Protein AF-A0AAP4DLA7-F1 (afdb_monomer_lite)

Sequence (150 aa):
LAQNWGNIDYGIMELEQKAGESSVMAYAWDLETNTRQTKIFTVKHERKAKGKITKLDDPRDIYEMVANQGARRVRACILGVIPGDIVDAAVDMCQKTLISGYKEPLEDRLRSALSLFKKEFGVTKEMIQEYIGSNLDAFTEQDFLKIGRI

Structure (mmCIF, N/CA/C/O backbone):
data_AF-A0AAP4DLA7-F1
#
_entry.id   AF-A0AAP4DLA7-F1
#
loop_
_atom_site.group_PDB
_atom_site.id
_atom_site.type_symbol
_atom_site.label_atom_id
_atom_site.label_alt_id
_atom_site.label_comp_id
_atom_site.label_asym_id
_atom_site.label_entity_id
_atom_site.label_seq_id
_atom_site.pdbx_PDB_ins_code
_atom_site.Cartn_x
_atom_site.Cartn_y
_atom_site.Cartn_z
_atom_site.occupancy
_atom_site.B_iso_or_equiv
_atom_site.auth_seq_id
_atom_site.auth_comp_id
_atom_site.auth_asym_id
_atom_site.auth_atom_id
_atom_site.pdbx_PDB_model_num
ATOM 1 N N . LEU A 1 1 ? 3.552 -2.264 9.481 1.00 87.62 1 LEU A N 1
ATOM 2 C CA . LEU A 1 1 ? 3.293 -3.719 9.477 1.00 87.62 1 LEU A CA 1
ATOM 3 C C . LEU A 1 1 ? 4.599 -4.498 9.410 1.00 87.62 1 LEU A C 1
ATOM 5 O O . LEU A 1 1 ? 4.965 -5.021 10.443 1.00 87.62 1 LEU A O 1
ATOM 9 N N . ALA A 1 2 ? 5.351 -4.473 8.299 1.00 90.81 2 ALA A N 1
ATOM 10 C CA . ALA A 1 2 ? 6.639 -5.183 8.188 1.00 90.81 2 ALA A CA 1
ATOM 11 C C . ALA A 1 2 ? 7.620 -4.907 9.348 1.00 90.81 2 ALA A C 1
ATOM 13 O O . ALA A 1 2 ? 8.141 -5.844 9.933 1.00 90.81 2 ALA A O 1
ATOM 14 N N . GLN A 1 3 ? 7.774 -3.641 9.761 1.00 90.06 3 GLN A N 1
ATOM 15 C CA . GLN A 1 3 ? 8.597 -3.268 10.924 1.00 90.06 3 GLN A CA 1
ATOM 16 C C . GLN A 1 3 ? 8.225 -4.015 12.221 1.00 90.06 3 GLN A C 1
ATOM 18 O O . GLN A 1 3 ? 9.107 -4.322 13.011 1.00 90.06 3 GLN A O 1
ATOM 23 N N . ASN A 1 4 ? 6.937 -4.308 12.433 1.00 91.81 4 ASN A N 1
ATOM 24 C CA . ASN A 1 4 ? 6.438 -4.984 13.636 1.00 91.81 4 ASN A CA 1
ATOM 25 C C . ASN A 1 4 ? 6.278 -6.500 13.444 1.00 91.81 4 ASN A C 1
ATOM 27 O O . ASN A 1 4 ? 6.093 -7.200 14.429 1.00 91.81 4 ASN A O 1
ATOM 31 N N . TRP A 1 5 ? 6.301 -6.991 12.199 1.00 92.06 5 TRP A N 1
ATOM 32 C CA . TRP A 1 5 ? 6.310 -8.426 11.902 1.00 92.06 5 TRP A CA 1
ATOM 33 C C . TRP A 1 5 ? 7.641 -9.051 12.331 1.00 92.06 5 TRP A C 1
ATOM 35 O O . TRP A 1 5 ? 7.653 -10.134 12.899 1.00 92.06 5 TRP A O 1
ATOM 45 N N . GLY A 1 6 ? 8.745 -8.316 12.149 1.00 89.62 6 GLY A N 1
ATOM 46 C CA . GLY A 1 6 ? 10.086 -8.816 12.449 1.00 89.62 6 GLY A CA 1
ATOM 47 C C . GLY A 1 6 ? 10.580 -9.803 11.389 1.00 89.62 6 GLY A C 1
ATOM 48 O O . GLY A 1 6 ? 9.821 -10.215 10.517 1.00 89.62 6 GLY A O 1
ATOM 49 N N . ASN A 1 7 ? 11.882 -10.111 11.419 1.00 93.19 7 ASN A N 1
ATOM 50 C CA . ASN A 1 7 ? 12.534 -11.119 10.567 1.00 93.19 7 ASN A CA 1
ATOM 51 C C . ASN A 1 7 ? 12.176 -11.057 9.067 1.00 93.19 7 ASN A C 1
ATOM 53 O O . ASN A 1 7 ? 12.127 -12.078 8.393 1.00 93.19 7 ASN A O 1
ATOM 57 N N . ILE A 1 8 ? 11.947 -9.860 8.522 1.00 96.62 8 ILE A N 1
ATOM 58 C CA . ILE A 1 8 ? 11.540 -9.664 7.128 1.00 96.62 8 ILE A CA 1
ATOM 59 C C . ILE A 1 8 ? 12.481 -8.687 6.426 1.00 96.62 8 ILE A C 1
ATOM 61 O O . ILE A 1 8 ? 12.724 -7.586 6.921 1.00 96.62 8 ILE A O 1
ATOM 65 N N . ASP A 1 9 ? 12.979 -9.077 5.255 1.00 97.31 9 ASP A N 1
ATOM 66 C CA . ASP A 1 9 ? 13.684 -8.199 4.320 1.00 97.31 9 ASP A CA 1
ATOM 67 C C . ASP A 1 9 ? 12.730 -7.775 3.200 1.00 97.31 9 ASP A C 1
ATOM 69 O O . ASP A 1 9 ? 11.962 -8.576 2.667 1.00 97.31 9 ASP A O 1
ATOM 73 N N . TYR A 1 10 ? 12.730 -6.501 2.837 1.00 97.56 10 TYR A N 1
ATOM 74 C CA . TYR A 1 10 ? 11.867 -5.978 1.787 1.00 97.56 10 TYR A CA 1
ATOM 75 C C . TYR A 1 10 ? 12.467 -4.720 1.178 1.00 97.56 10 TYR A C 1
ATOM 77 O O . TYR A 1 10 ? 13.106 -3.915 1.854 1.00 97.56 10 TYR A O 1
ATOM 85 N N . GLY A 1 11 ? 12.198 -4.498 -0.105 1.00 97.19 11 GLY A N 1
ATOM 86 C CA . GLY A 1 11 ? 12.788 -3.360 -0.788 1.00 97.19 11 GLY A CA 1
ATOM 87 C C . GLY A 1 11 ? 12.422 -3.239 -2.255 1.00 97.19 11 GLY A C 1
ATOM 88 O O . GLY A 1 11 ? 11.704 -4.061 -2.833 1.00 97.19 11 GLY A O 1
ATOM 89 N N . ILE A 1 12 ? 12.934 -2.162 -2.845 1.00 97.25 12 ILE A N 1
ATOM 90 C CA . ILE A 1 12 ? 12.940 -1.928 -4.286 1.00 97.25 12 ILE A CA 1
ATOM 91 C C . ILE A 1 12 ? 14.371 -2.021 -4.800 1.00 97.25 12 ILE A C 1
ATOM 93 O O . ILE A 1 12 ? 15.300 -1.555 -4.147 1.00 97.25 12 ILE A O 1
ATOM 97 N N . MET A 1 13 ? 14.536 -2.586 -5.988 1.00 96.62 13 MET A N 1
ATOM 98 C CA . MET A 1 13 ? 15.793 -2.587 -6.725 1.00 96.62 13 MET A CA 1
ATOM 99 C C . MET A 1 13 ? 15.506 -2.171 -8.160 1.00 96.62 13 MET A C 1
ATOM 101 O O . MET A 1 13 ? 14.694 -2.798 -8.840 1.00 96.62 13 MET A O 1
ATOM 105 N N . GLU A 1 14 ? 16.160 -1.115 -8.628 1.00 95.31 14 GLU A N 1
ATOM 106 C CA . GLU A 1 14 ? 16.181 -0.798 -10.052 1.00 95.31 14 GLU A CA 1
ATOM 107 C C . GLU A 1 14 ? 17.178 -1.749 -10.722 1.00 95.31 14 GLU A C 1
ATOM 109 O O . GLU A 1 14 ? 18.356 -1.772 -10.374 1.00 95.31 14 GLU A O 1
ATOM 114 N N . LEU A 1 15 ? 16.674 -2.606 -11.610 1.00 96.56 15 LEU A N 1
ATOM 115 C CA . LEU A 1 15 ? 17.470 -3.627 -12.293 1.00 96.56 15 LEU A CA 1
ATOM 116 C C . LEU A 1 15 ? 18.208 -3.029 -13.488 1.00 96.56 15 LEU A C 1
ATOM 118 O O . LEU A 1 15 ? 19.343 -3.392 -13.777 1.00 96.56 15 LEU A O 1
ATOM 122 N N . GLU A 1 16 ? 17.528 -2.135 -14.202 1.00 96.50 16 GLU A N 1
ATOM 123 C CA . GLU A 1 16 ? 18.034 -1.491 -15.403 1.00 96.50 16 GLU A CA 1
ATOM 124 C C . GLU A 1 16 ? 17.275 -0.181 -15.627 1.00 96.50 16 GLU A C 1
ATOM 126 O O . GLU A 1 16 ? 16.054 -0.132 -15.459 1.00 96.50 16 GLU A O 1
ATOM 131 N N . GLN A 1 17 ? 17.985 0.854 -16.068 1.00 93.81 17 GLN A N 1
ATOM 132 C CA . GLN A 1 17 ? 17.393 2.111 -16.507 1.00 93.81 17 GLN A CA 1
ATOM 133 C C . GLN A 1 17 ? 17.744 2.356 -17.976 1.00 93.81 17 GLN A C 1
ATOM 135 O O . GLN A 1 17 ? 18.916 2.366 -18.353 1.00 93.81 17 GLN A O 1
ATOM 140 N N . LYS A 1 18 ? 16.719 2.551 -18.807 1.00 94.06 18 LYS A N 1
ATOM 141 C CA . LYS A 1 18 ? 16.827 2.871 -20.235 1.00 94.06 18 LYS A CA 1
ATOM 142 C C . LYS A 1 18 ? 16.212 4.241 -20.510 1.00 94.06 18 LYS A C 1
ATOM 144 O O . LYS A 1 18 ? 15.500 4.808 -19.684 1.00 94.06 18 LYS A O 1
ATOM 149 N N . ALA A 1 19 ? 16.460 4.776 -21.703 1.00 91.25 19 ALA A N 1
ATOM 150 C CA . ALA A 1 19 ? 15.822 6.013 -22.135 1.00 91.25 19 ALA A CA 1
ATOM 151 C C . ALA A 1 19 ? 14.292 5.835 -22.200 1.00 91.25 19 ALA A C 1
ATOM 153 O O . ALA A 1 19 ? 13.776 5.146 -23.079 1.00 91.25 19 ALA A O 1
ATOM 154 N N . GLY A 1 20 ? 13.575 6.479 -21.276 1.00 93.94 20 GLY A N 1
ATOM 155 C CA . GLY A 1 20 ? 12.114 6.494 -21.234 1.00 93.94 20 GLY A CA 1
ATOM 156 C C . GLY A 1 20 ? 11.466 5.412 -20.366 1.00 93.94 20 GLY A C 1
ATOM 157 O O . GLY A 1 20 ? 10.242 5.443 -20.214 1.00 93.94 20 GLY A O 1
ATOM 158 N N . GLU A 1 21 ? 12.229 4.484 -19.782 1.00 96.94 21 GLU A N 1
ATOM 159 C CA . GL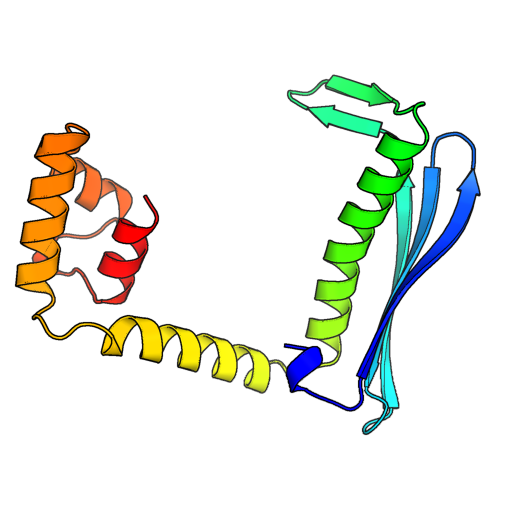U A 1 21 ? 11.697 3.495 -18.841 1.00 96.94 21 GLU A CA 1
ATOM 160 C C . GLU A 1 21 ? 12.752 2.882 -17.907 1.00 96.94 21 GLU A C 1
ATOM 162 O O . GLU A 1 21 ? 13.934 2.794 -18.231 1.00 96.94 21 GLU A O 1
ATOM 167 N N . SER A 1 22 ? 12.294 2.397 -16.755 1.00 97.62 22 SER A N 1
ATOM 168 C CA . SER A 1 22 ? 13.092 1.642 -15.787 1.00 97.62 22 SER A CA 1
ATOM 169 C C . SER A 1 22 ? 12.481 0.270 -15.541 1.00 97.62 22 SER A C 1
ATOM 171 O O . SER A 1 22 ? 11.277 0.156 -15.295 1.00 97.62 22 SER A O 1
ATOM 173 N N . SER A 1 23 ? 13.311 -0.767 -15.539 1.00 97.94 23 SER A N 1
ATOM 174 C CA . SER A 1 23 ? 12.948 -2.102 -15.068 1.00 97.94 23 SER A CA 1
ATOM 175 C C . SER A 1 23 ? 13.253 -2.203 -13.581 1.00 97.94 23 SER A C 1
ATOM 177 O O . SER A 1 23 ? 14.385 -1.999 -13.146 1.00 97.94 23 SER A O 1
ATOM 179 N N . VAL A 1 24 ? 12.238 -2.518 -12.784 1.00 98.12 24 VAL A N 1
ATOM 180 C CA . VAL A 1 24 ? 12.294 -2.439 -11.324 1.00 98.12 24 VAL A CA 1
ATOM 181 C C . VAL A 1 24 ? 11.778 -3.738 -10.726 1.00 98.12 24 VAL A C 1
ATOM 183 O O . VAL A 1 24 ? 10.814 -4.335 -11.208 1.00 98.12 24 VAL A O 1
ATOM 186 N N . MET A 1 25 ? 12.401 -4.165 -9.639 1.00 98.19 25 MET A N 1
ATOM 187 C CA . MET A 1 25 ? 11.962 -5.270 -8.808 1.00 98.19 25 MET A CA 1
ATOM 188 C C . MET A 1 25 ? 11.513 -4.739 -7.450 1.00 98.19 25 MET A C 1
ATOM 190 O O . MET A 1 25 ? 12.241 -4.005 -6.792 1.00 98.19 25 MET A O 1
ATOM 194 N N . ALA A 1 26 ? 10.325 -5.136 -7.012 1.00 98.56 26 ALA A N 1
ATOM 195 C CA . ALA A 1 26 ? 9.871 -4.975 -5.637 1.00 98.56 26 ALA A CA 1
ATOM 196 C C . ALA A 1 26 ? 9.786 -6.352 -4.980 1.00 98.56 26 ALA A C 1
ATOM 198 O O . ALA A 1 26 ? 9.269 -7.295 -5.587 1.00 98.56 26 ALA A O 1
ATOM 199 N N . TYR A 1 27 ? 10.254 -6.479 -3.744 1.00 98.44 27 TYR A N 1
ATOM 200 C CA . TYR A 1 27 ? 10.279 -7.761 -3.047 1.00 98.44 27 TYR A CA 1
ATOM 201 C C . TYR A 1 27 ? 9.939 -7.624 -1.562 1.00 98.44 27 TYR A C 1
ATOM 203 O O . TYR A 1 27 ? 10.040 -6.546 -0.978 1.00 98.44 27 TYR A O 1
ATOM 211 N N . ALA A 1 28 ? 9.516 -8.743 -0.984 1.00 98.38 28 ALA A N 1
ATOM 212 C CA . ALA A 1 28 ? 9.449 -8.972 0.451 1.00 98.38 28 ALA A CA 1
ATOM 213 C C . ALA A 1 28 ? 9.787 -10.444 0.712 1.00 98.38 28 ALA A C 1
ATOM 215 O O . ALA A 1 28 ? 9.380 -11.319 -0.058 1.00 98.38 28 ALA A O 1
ATOM 216 N N . TRP A 1 29 ? 10.540 -10.707 1.767 1.00 97.88 29 TRP A N 1
ATOM 217 C CA . TRP A 1 29 ? 11.036 -12.020 2.135 1.00 97.88 29 TRP A CA 1
ATOM 218 C C . TRP A 1 29 ? 11.012 -12.158 3.651 1.00 97.88 29 TRP A C 1
ATOM 220 O O . TRP A 1 29 ? 11.778 -11.504 4.352 1.00 97.88 29 TRP A O 1
ATOM 230 N N . ASP A 1 30 ? 10.109 -12.997 4.142 1.00 97.19 30 ASP A N 1
ATOM 231 C CA . ASP A 1 30 ? 10.121 -13.450 5.525 1.00 97.19 30 ASP A CA 1
ATOM 232 C C . ASP A 1 30 ? 11.240 -14.483 5.688 1.00 97.19 30 ASP A C 1
ATOM 234 O O . ASP A 1 30 ? 11.204 -15.557 5.086 1.00 97.19 30 ASP A O 1
ATOM 238 N N . LEU A 1 31 ? 12.254 -14.118 6.466 1.00 96.19 31 LEU A N 1
ATOM 239 C CA . LEU A 1 31 ? 13.456 -14.907 6.705 1.00 96.19 31 LEU A CA 1
ATOM 240 C C . LEU A 1 31 ? 13.211 -16.046 7.703 1.00 96.19 31 LEU A C 1
ATOM 242 O O . LEU A 1 31 ? 13.999 -16.987 7.739 1.00 96.19 31 LEU A O 1
ATOM 246 N N . GLU A 1 32 ? 12.136 -15.982 8.491 1.00 93.88 32 GLU A N 1
ATOM 247 C CA . GLU A 1 32 ? 11.792 -17.003 9.481 1.00 93.88 32 GLU A CA 1
ATOM 248 C C . GLU A 1 32 ? 11.093 -18.198 8.828 1.00 93.88 32 GLU A C 1
ATOM 250 O O . GLU A 1 32 ? 11.509 -19.343 9.009 1.00 93.88 32 GLU A O 1
ATOM 255 N N . THR A 1 33 ? 10.075 -17.939 8.001 1.00 94.62 33 THR A N 1
ATOM 256 C CA . THR A 1 33 ? 9.360 -18.994 7.253 1.00 94.62 33 THR A CA 1
ATOM 257 C C . THR A 1 33 ? 9.956 -19.274 5.874 1.00 94.62 33 THR A C 1
ATOM 259 O O . THR A 1 33 ? 9.544 -20.215 5.194 1.00 94.62 33 THR A O 1
ATOM 262 N N . ASN A 1 34 ? 10.921 -18.456 5.446 1.00 95.88 34 ASN A N 1
ATOM 263 C CA . ASN A 1 34 ? 11.499 -18.447 4.103 1.00 95.88 34 ASN A CA 1
ATOM 264 C C . ASN A 1 34 ? 10.475 -18.150 2.980 1.00 95.88 34 ASN A C 1
ATOM 266 O O . ASN A 1 34 ? 10.704 -18.466 1.809 1.00 95.88 34 ASN A O 1
ATOM 270 N N . THR A 1 35 ? 9.342 -17.525 3.315 1.00 96.56 35 THR A N 1
ATOM 271 C CA . THR A 1 35 ? 8.309 -17.129 2.347 1.00 96.56 35 THR A CA 1
ATOM 272 C C . THR A 1 35 ? 8.729 -15.860 1.613 1.00 96.56 35 THR A C 1
ATOM 274 O O . THR A 1 35 ? 8.978 -14.822 2.227 1.00 96.56 35 THR A O 1
ATOM 277 N N . ARG A 1 36 ? 8.770 -15.901 0.276 1.00 97.31 36 ARG A N 1
ATOM 278 C CA . ARG A 1 36 ? 9.219 -14.774 -0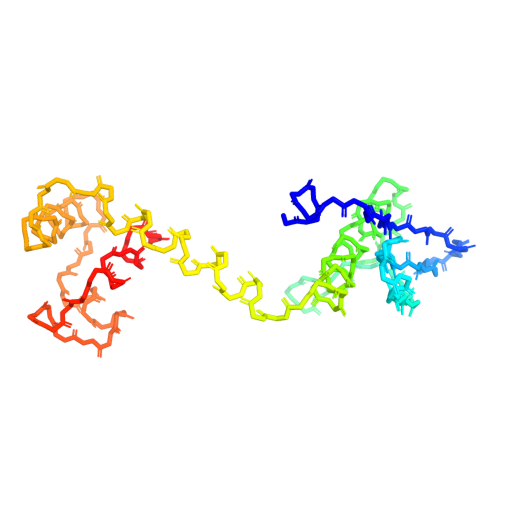.552 1.00 97.31 36 ARG A CA 1
ATOM 279 C C . ARG A 1 36 ? 8.209 -14.404 -1.629 1.00 97.31 36 ARG A C 1
ATOM 281 O O . ARG A 1 36 ? 7.749 -15.250 -2.389 1.00 97.31 36 ARG A O 1
ATOM 288 N N . GLN A 1 37 ? 7.961 -13.104 -1.765 1.00 97.75 37 GLN A N 1
ATOM 289 C CA . GLN A 1 37 ? 7.254 -12.515 -2.897 1.00 97.75 37 GLN A CA 1
ATOM 290 C C . GLN A 1 37 ? 8.159 -11.557 -3.666 1.00 97.75 37 GLN A C 1
ATOM 292 O O . GLN A 1 37 ? 8.933 -10.782 -3.102 1.00 97.75 37 GLN A O 1
ATOM 297 N N . THR A 1 38 ? 8.071 -11.598 -4.991 1.00 97.94 38 THR A N 1
ATOM 298 C CA . THR A 1 38 ? 8.843 -10.728 -5.881 1.00 97.94 38 THR A CA 1
ATOM 299 C C . THR A 1 38 ? 7.984 -10.322 -7.071 1.00 97.94 38 THR A C 1
ATOM 301 O O . THR A 1 38 ? 7.260 -11.136 -7.640 1.00 97.94 38 THR A O 1
ATOM 304 N N . LYS A 1 39 ? 8.045 -9.041 -7.435 1.00 97.81 39 LYS A N 1
ATOM 305 C CA . LYS A 1 39 ? 7.331 -8.461 -8.573 1.00 97.81 39 LYS A CA 1
ATOM 306 C C . LYS A 1 39 ? 8.322 -7.665 -9.407 1.00 97.81 39 LYS A C 1
ATOM 308 O O . LYS A 1 39 ? 8.859 -6.671 -8.927 1.00 97.81 39 LYS A O 1
ATOM 313 N N . ILE A 1 40 ? 8.532 -8.091 -10.647 1.00 97.81 40 ILE A N 1
ATOM 314 C CA . ILE A 1 40 ? 9.328 -7.365 -11.640 1.00 97.81 40 ILE A CA 1
ATOM 315 C C . ILE A 1 40 ? 8.360 -6.607 -12.546 1.00 97.81 40 ILE A C 1
ATOM 317 O O . ILE A 1 40 ? 7.335 -7.152 -12.959 1.00 97.81 40 ILE A O 1
ATOM 321 N N . PHE A 1 41 ? 8.637 -5.334 -12.797 1.00 97.50 41 PHE A N 1
ATOM 322 C CA . PHE A 1 41 ? 7.756 -4.456 -13.556 1.00 97.50 41 PHE A CA 1
ATOM 323 C C . PHE A 1 41 ? 8.535 -3.322 -14.211 1.00 97.50 41 PHE A C 1
ATOM 325 O O . PHE A 1 41 ? 9.585 -2.902 -13.730 1.00 97.50 41 PHE A O 1
ATOM 332 N N . THR A 1 42 ? 7.967 -2.789 -15.285 1.00 97.88 42 THR A N 1
ATOM 333 C CA . THR A 1 42 ? 8.514 -1.635 -15.995 1.00 97.88 42 THR A CA 1
ATOM 334 C C . THR A 1 42 ? 7.778 -0.368 -15.576 1.00 97.88 42 THR A C 1
ATOM 336 O O . THR A 1 42 ? 6.545 -0.342 -15.498 1.00 97.88 42 THR A O 1
ATOM 339 N N . VAL A 1 43 ? 8.531 0.693 -15.311 1.00 97.19 43 VAL A N 1
ATOM 340 C CA . VAL A 1 43 ? 8.023 2.040 -15.053 1.00 97.19 43 VAL A CA 1
ATOM 341 C C . VAL A 1 43 ? 8.406 2.919 -16.227 1.00 97.19 43 VAL A C 1
ATOM 343 O O . VAL A 1 43 ? 9.581 3.201 -16.429 1.00 97.19 43 VAL A O 1
ATOM 346 N N . LYS A 1 44 ? 7.413 3.379 -16.985 1.00 97.06 44 LYS A N 1
ATOM 347 C CA . LYS A 1 44 ? 7.640 4.391 -18.018 1.00 97.06 44 LYS A CA 1
ATOM 348 C C . LYS A 1 44 ? 7.940 5.742 -17.374 1.00 97.06 44 LYS A C 1
ATOM 350 O O . LYS A 1 44 ? 7.285 6.127 -16.404 1.00 97.06 44 LYS A O 1
ATOM 355 N N . HIS A 1 45 ? 8.887 6.479 -17.944 1.00 96.75 45 HIS A N 1
ATOM 356 C CA . HIS A 1 45 ? 9.252 7.838 -17.534 1.00 96.75 45 HIS A CA 1
ATOM 357 C C . HIS A 1 45 ? 8.242 8.843 -18.097 1.00 96.75 45 HIS A C 1
ATOM 359 O O . HIS A 1 45 ? 8.548 9.682 -18.940 1.00 96.75 45 HIS A O 1
ATOM 365 N N . GLU A 1 46 ? 6.987 8.719 -17.677 1.00 95.81 46 GLU A N 1
ATOM 366 C CA . GLU A 1 46 ? 5.903 9.585 -18.128 1.00 95.81 46 GLU A CA 1
ATOM 367 C C . GLU A 1 46 ? 4.867 9.809 -17.025 1.00 95.81 46 GLU A C 1
ATOM 369 O O . GLU A 1 46 ? 4.587 8.938 -16.200 1.00 95.81 46 GLU A O 1
ATOM 374 N N . ARG A 1 47 ? 4.259 10.994 -17.022 1.00 93.00 47 ARG A N 1
ATOM 375 C CA . ARG A 1 47 ? 3.163 11.359 -16.128 1.00 93.00 47 ARG A CA 1
ATOM 376 C C . ARG A 1 47 ? 1.897 11.563 -16.948 1.00 93.00 47 ARG A C 1
ATOM 378 O O . ARG A 1 47 ? 1.864 12.388 -17.859 1.00 93.00 47 ARG A O 1
ATOM 385 N N . LYS A 1 48 ? 0.834 10.838 -16.594 1.00 92.38 48 LYS A N 1
ATOM 386 C CA . LYS A 1 48 ? -0.505 11.041 -17.156 1.00 92.38 48 LYS A CA 1
ATOM 387 C C . LYS A 1 48 ? -1.343 11.885 -16.203 1.00 92.38 48 LYS A C 1
ATOM 389 O O . LYS A 1 48 ? -1.587 11.476 -15.071 1.00 92.38 48 LYS A O 1
ATOM 394 N N . ALA A 1 49 ? -1.822 13.031 -16.669 1.00 90.75 49 ALA A N 1
ATOM 395 C CA . ALA A 1 49 ? -2.741 13.885 -15.924 1.00 90.75 49 ALA A CA 1
ATOM 396 C C . ALA A 1 49 ? -3.773 14.490 -16.879 1.00 90.75 49 ALA A C 1
ATOM 398 O O . ALA A 1 49 ? -3.426 14.949 -17.965 1.00 90.75 49 ALA A O 1
ATOM 399 N N . LYS A 1 50 ? -5.053 14.481 -16.481 1.00 91.25 50 LYS A N 1
ATOM 400 C CA . LYS A 1 50 ? -6.164 15.061 -17.265 1.00 91.25 50 LYS A CA 1
ATOM 401 C C . LYS A 1 50 ? -6.183 14.607 -18.740 1.00 91.25 50 LYS A C 1
ATOM 403 O O . LYS A 1 50 ? -6.394 15.405 -19.643 1.00 91.25 50 LYS A O 1
ATOM 408 N N . GLY A 1 51 ? -5.896 13.327 -18.994 1.00 91.69 51 GLY A N 1
ATOM 409 C CA . GLY A 1 51 ? -5.874 12.752 -20.347 1.00 91.69 51 GLY A CA 1
ATOM 410 C C . GLY A 1 51 ? -4.620 13.052 -21.180 1.00 91.69 51 GLY A C 1
ATOM 411 O O . GLY A 1 51 ? -4.436 12.414 -22.212 1.00 91.69 51 GLY A O 1
ATOM 412 N N . LYS A 1 52 ? -3.722 13.936 -20.727 1.00 93.56 52 LYS A N 1
ATOM 413 C CA . LYS A 1 52 ? -2.448 14.229 -21.394 1.00 93.56 52 LYS A CA 1
ATOM 414 C C . LYS A 1 52 ? -1.311 13.425 -20.765 1.00 93.56 52 LYS A C 1
ATOM 416 O O . LYS A 1 52 ? -1.266 13.259 -19.546 1.00 93.56 52 LYS A O 1
ATOM 421 N N . ILE A 1 53 ? -0.406 12.931 -21.605 1.00 94.31 53 ILE A N 1
ATOM 422 C CA . ILE A 1 53 ? 0.829 12.262 -21.191 1.00 94.31 53 ILE A CA 1
ATOM 423 C C . ILE A 1 53 ? 1.987 13.235 -21.415 1.00 94.31 53 ILE A C 1
ATOM 425 O O . ILE A 1 53 ? 2.129 13.786 -22.507 1.00 94.31 53 ILE A O 1
ATOM 429 N N . THR A 1 54 ? 2.799 13.436 -20.383 1.00 94.50 54 THR A N 1
ATOM 430 C CA . THR A 1 54 ? 4.029 14.233 -20.430 1.00 94.50 54 THR A CA 1
ATOM 431 C C . THR A 1 54 ? 5.200 13.317 -20.109 1.00 94.50 54 THR A C 1
ATOM 433 O O . THR A 1 54 ? 5.179 12.649 -19.076 1.00 94.50 54 THR A O 1
ATOM 436 N N . LYS A 1 55 ? 6.205 13.265 -20.985 1.00 96.19 55 LYS A N 1
ATOM 437 C CA . LYS A 1 55 ? 7.440 12.519 -20.717 1.00 96.19 55 LYS A CA 1
ATOM 438 C C . LYS A 1 55 ? 8.265 13.243 -19.654 1.00 96.19 55 LYS A C 1
ATOM 440 O O . LYS A 1 55 ? 8.262 14.469 -19.624 1.00 96.19 55 LYS A O 1
ATOM 445 N N . LEU A 1 56 ? 8.919 12.471 -18.799 1.00 95.12 56 LEU A N 1
ATOM 446 C CA . LEU A 1 56 ? 9.850 12.958 -17.790 1.00 95.12 56 LEU A CA 1
ATOM 447 C C . LEU A 1 56 ? 11.266 12.816 -18.349 1.00 95.12 56 LEU A C 1
ATOM 449 O O . LEU A 1 56 ? 11.632 11.746 -18.835 1.00 95.12 56 LEU A O 1
ATOM 453 N N . ASP A 1 57 ? 12.022 13.900 -18.307 1.00 93.94 57 ASP A N 1
ATOM 454 C CA . ASP A 1 57 ? 13.415 14.006 -18.744 1.00 93.94 57 ASP A CA 1
ATOM 455 C C . ASP A 1 57 ? 14.344 14.417 -17.595 1.00 93.94 57 ASP A C 1
ATOM 457 O O . ASP A 1 57 ? 15.514 14.038 -17.587 1.00 93.94 57 ASP A O 1
ATOM 461 N N . ASP A 1 58 ? 13.814 15.132 -16.601 1.00 95.19 58 ASP A N 1
ATOM 462 C CA . ASP A 1 58 ? 14.527 15.436 -15.369 1.00 95.19 58 ASP A CA 1
ATOM 463 C C . ASP A 1 58 ? 14.826 14.150 -14.556 1.00 95.19 58 ASP A C 1
ATOM 465 O O . ASP A 1 58 ? 13.907 13.393 -14.211 1.00 95.19 58 ASP A O 1
ATOM 469 N N . PRO A 1 59 ? 16.102 13.884 -14.208 1.00 94.31 59 PRO A N 1
ATOM 470 C CA . PRO A 1 59 ? 16.488 12.681 -13.471 1.00 94.31 59 PRO A CA 1
ATOM 471 C C . PRO A 1 59 ? 15.827 12.542 -12.097 1.00 94.31 59 PRO A C 1
ATOM 473 O O . PRO A 1 59 ? 15.568 11.421 -11.649 1.00 94.31 59 PRO A O 1
ATOM 476 N N . ARG A 1 60 ? 15.544 13.656 -11.410 1.00 96.25 60 ARG A N 1
ATOM 477 C CA . ARG A 1 60 ? 14.892 13.622 -10.100 1.00 96.25 60 ARG A CA 1
ATOM 478 C C . ARG A 1 60 ? 13.425 13.233 -10.248 1.00 96.25 60 ARG A C 1
ATOM 480 O O . ARG A 1 60 ? 12.965 12.370 -9.502 1.00 96.25 60 ARG A O 1
ATOM 487 N N . ASP A 1 61 ? 12.714 13.795 -11.220 1.00 95.88 61 ASP A N 1
ATOM 488 C CA . ASP A 1 61 ? 11.329 13.406 -11.510 1.00 95.88 61 ASP A CA 1
ATOM 489 C C . ASP A 1 61 ? 11.214 11.918 -11.878 1.00 95.88 61 ASP A C 1
ATOM 491 O O . ASP A 1 61 ? 10.277 11.234 -11.447 1.00 95.88 61 ASP A O 1
ATOM 495 N N . ILE A 1 62 ? 12.175 11.399 -12.651 1.00 95.69 62 ILE A N 1
ATOM 496 C CA . ILE A 1 62 ? 12.262 9.973 -12.994 1.00 95.69 62 ILE A CA 1
ATOM 497 C C . ILE A 1 62 ? 12.460 9.128 -11.731 1.00 95.69 62 ILE A C 1
ATOM 499 O O . ILE A 1 62 ? 11.701 8.180 -11.505 1.00 95.69 62 ILE A O 1
ATOM 503 N N . TYR A 1 63 ? 13.425 9.492 -10.883 1.00 95.31 63 TYR A N 1
ATOM 504 C CA . TYR A 1 63 ? 13.689 8.792 -9.626 1.00 95.31 63 TYR A CA 1
ATOM 505 C C . TYR A 1 63 ? 12.456 8.770 -8.714 1.00 95.31 63 TYR A C 1
ATOM 507 O O . TYR A 1 63 ? 12.047 7.707 -8.244 1.00 95.31 63 TYR A O 1
ATOM 515 N N . GLU A 1 64 ? 11.813 9.921 -8.503 1.00 95.94 64 GLU A N 1
ATOM 516 C CA . GLU A 1 64 ? 10.617 10.024 -7.664 1.00 95.94 64 GLU A CA 1
ATOM 517 C C . GLU A 1 64 ? 9.451 9.199 -8.240 1.00 95.94 64 GLU A C 1
ATOM 519 O O . GLU A 1 64 ? 8.715 8.552 -7.488 1.00 95.94 64 GLU A O 1
ATOM 524 N N . MET A 1 65 ? 9.284 9.155 -9.568 1.00 95.94 65 MET A N 1
ATOM 525 C CA . MET A 1 65 ? 8.276 8.312 -10.222 1.00 95.94 65 MET A CA 1
ATOM 526 C C . MET A 1 65 ? 8.543 6.819 -9.987 1.00 95.94 65 MET A C 1
ATOM 528 O O . MET A 1 65 ? 7.633 6.080 -9.589 1.00 95.94 65 MET A O 1
ATOM 532 N N . VAL A 1 66 ? 9.781 6.372 -10.208 1.00 96.69 66 VAL A N 1
ATOM 533 C CA . VAL A 1 66 ? 10.204 4.978 -10.017 1.00 96.69 66 VAL A CA 1
ATOM 534 C C . VAL A 1 66 ? 10.046 4.559 -8.557 1.00 96.69 66 VAL A C 1
ATOM 536 O O . VAL A 1 66 ? 9.408 3.539 -8.278 1.00 96.69 66 VAL A O 1
ATOM 539 N N . ALA A 1 67 ? 10.525 5.382 -7.623 1.00 96.25 67 ALA A N 1
ATOM 540 C CA . ALA A 1 67 ? 10.404 5.143 -6.190 1.00 96.25 67 ALA A CA 1
ATOM 541 C C . ALA A 1 67 ? 8.933 5.034 -5.757 1.00 96.25 67 ALA A C 1
ATOM 543 O O . ALA A 1 67 ? 8.559 4.088 -5.060 1.00 96.25 67 ALA A O 1
ATOM 544 N N . ASN A 1 68 ? 8.062 5.930 -6.234 1.00 96.56 68 ASN A N 1
ATOM 545 C CA . ASN A 1 68 ? 6.630 5.893 -5.926 1.00 96.56 68 ASN A CA 1
ATOM 546 C C . ASN A 1 68 ? 5.935 4.630 -6.462 1.00 96.56 68 ASN A C 1
ATOM 548 O O . ASN A 1 68 ? 5.115 4.019 -5.767 1.00 96.56 68 ASN A O 1
ATOM 552 N N . GLN A 1 69 ? 6.239 4.222 -7.697 1.00 97.19 69 GLN A N 1
ATOM 553 C CA . GLN A 1 69 ? 5.682 3.001 -8.290 1.00 97.19 69 GLN A CA 1
ATOM 554 C C . GLN A 1 69 ? 6.196 1.734 -7.600 1.00 97.19 69 GLN A C 1
ATOM 556 O O . GLN A 1 69 ? 5.436 0.771 -7.430 1.00 97.19 69 GLN A O 1
ATOM 561 N N . GLY A 1 70 ? 7.461 1.746 -7.183 1.00 97.56 70 GLY A N 1
ATOM 562 C CA . GLY A 1 70 ? 8.086 0.677 -6.420 1.00 97.56 70 GLY A CA 1
ATOM 563 C C . GLY A 1 70 ? 7.513 0.540 -5.015 1.00 97.56 70 GLY A C 1
ATOM 564 O O . GLY A 1 70 ? 7.098 -0.556 -4.646 1.00 97.56 70 GLY A O 1
ATOM 565 N N . ALA A 1 71 ? 7.365 1.639 -4.272 1.00 97.00 71 ALA A N 1
ATOM 566 C CA . ALA A 1 71 ? 6.812 1.632 -2.916 1.00 97.00 71 ALA A CA 1
ATOM 567 C C . ALA A 1 71 ? 5.418 0.981 -2.848 1.00 97.00 71 ALA A C 1
ATOM 569 O O . ALA A 1 71 ? 5.133 0.182 -1.952 1.00 97.00 71 ALA A O 1
ATOM 570 N N . ARG A 1 72 ? 4.556 1.246 -3.842 1.00 97.31 72 ARG A N 1
ATOM 571 C CA . ARG A 1 72 ? 3.228 0.609 -3.950 1.00 97.31 72 ARG A CA 1
ATOM 572 C C . ARG A 1 72 ? 3.323 -0.910 -4.095 1.00 97.31 72 ARG A C 1
ATOM 574 O O . ARG A 1 72 ? 2.540 -1.638 -3.490 1.00 97.31 72 ARG A O 1
ATOM 581 N N . ARG A 1 73 ? 4.277 -1.395 -4.889 1.00 97.75 73 ARG A N 1
ATOM 582 C CA . ARG A 1 73 ? 4.463 -2.831 -5.137 1.00 97.75 73 ARG A CA 1
ATOM 583 C C . ARG A 1 73 ? 5.179 -3.529 -3.992 1.00 97.75 73 ARG A C 1
ATOM 585 O O . ARG A 1 73 ? 4.802 -4.651 -3.686 1.00 97.75 73 ARG A O 1
ATOM 592 N N . VAL A 1 74 ? 6.105 -2.861 -3.302 1.00 97.88 74 VAL A N 1
ATOM 593 C CA . VAL A 1 74 ? 6.680 -3.365 -2.043 1.00 97.88 74 VAL A CA 1
ATOM 594 C C . VAL A 1 74 ? 5.589 -3.581 -1.015 1.00 97.88 74 VAL A C 1
ATOM 596 O O . VAL A 1 74 ? 5.533 -4.646 -0.412 1.00 97.88 74 VAL A O 1
ATOM 599 N N . ARG A 1 75 ? 4.656 -2.629 -0.873 1.00 97.06 75 ARG A N 1
ATOM 600 C CA . ARG A 1 75 ? 3.500 -2.816 0.011 1.00 97.06 75 ARG A CA 1
ATOM 601 C C . ARG A 1 75 ? 2.694 -4.061 -0.364 1.00 97.06 75 ARG A C 1
ATOM 603 O O . ARG A 1 75 ? 2.316 -4.816 0.523 1.00 97.06 75 ARG A O 1
ATOM 610 N N . ALA A 1 76 ? 2.466 -4.295 -1.656 1.00 97.12 76 ALA A N 1
ATOM 611 C CA . ALA A 1 76 ? 1.788 -5.502 -2.120 1.00 97.12 76 ALA A CA 1
ATOM 612 C C . ALA A 1 76 ? 2.592 -6.784 -1.830 1.00 97.12 76 ALA A C 1
ATOM 614 O O . ALA A 1 76 ? 1.995 -7.789 -1.468 1.00 97.12 76 ALA A O 1
ATOM 615 N N . CYS A 1 77 ? 3.924 -6.759 -1.954 1.00 97.81 77 CYS A N 1
ATOM 616 C CA . CYS A 1 77 ? 4.776 -7.894 -1.591 1.00 97.81 77 CYS A CA 1
ATOM 617 C C . CYS A 1 77 ? 4.734 -8.171 -0.081 1.00 97.81 77 CYS A C 1
ATOM 619 O O . CYS A 1 77 ? 4.565 -9.320 0.301 1.00 97.81 77 CYS A O 1
ATOM 621 N N . ILE A 1 78 ? 4.810 -7.138 0.768 1.00 97.31 78 ILE A N 1
ATOM 622 C CA . ILE A 1 78 ? 4.700 -7.271 2.232 1.00 97.31 78 ILE A CA 1
ATOM 623 C C . ILE A 1 78 ? 3.370 -7.931 2.611 1.00 97.31 78 ILE A C 1
ATOM 625 O O . ILE A 1 78 ? 3.359 -8.892 3.372 1.00 97.31 78 ILE A O 1
ATOM 629 N N . LEU A 1 79 ? 2.254 -7.450 2.054 1.00 96.31 79 LEU A N 1
ATOM 630 C CA . LEU A 1 79 ? 0.927 -8.029 2.303 1.00 96.31 79 LEU A CA 1
ATOM 631 C C . LEU A 1 79 ? 0.756 -9.434 1.709 1.00 96.31 79 LEU A C 1
ATOM 633 O O . LEU A 1 79 ? -0.130 -10.160 2.129 1.00 96.31 79 LEU A O 1
ATOM 637 N N . GLY A 1 80 ? 1.570 -9.806 0.721 1.00 95.44 80 GLY A N 1
ATOM 638 C CA . GLY A 1 80 ? 1.579 -11.153 0.155 1.00 95.44 80 GLY A CA 1
ATOM 639 C C . GLY A 1 80 ? 2.445 -12.150 0.930 1.00 95.44 80 GLY A C 1
ATOM 640 O O . GLY A 1 80 ? 2.359 -13.344 0.657 1.00 95.44 80 GLY A O 1
ATOM 641 N N . VAL A 1 81 ? 3.301 -11.670 1.837 1.00 96.69 81 VAL A N 1
ATOM 642 C CA . VAL A 1 81 ? 4.141 -12.497 2.717 1.00 96.69 81 VAL A CA 1
ATOM 643 C C . VAL A 1 81 ? 3.502 -12.643 4.096 1.00 96.69 81 VAL A C 1
ATOM 645 O O . VAL A 1 81 ? 3.497 -13.736 4.650 1.00 96.69 81 VAL A O 1
ATOM 648 N N . ILE A 1 82 ? 2.945 -11.561 4.644 1.00 95.38 82 ILE A N 1
ATOM 649 C CA . ILE A 1 82 ? 2.290 -11.586 5.955 1.00 95.38 82 ILE A CA 1
ATOM 650 C C . ILE A 1 82 ? 0.902 -12.238 5.817 1.00 95.38 82 ILE A C 1
ATOM 652 O O . ILE A 1 82 ? 0.139 -11.811 4.945 1.00 95.38 82 ILE A O 1
ATOM 656 N N . PRO A 1 83 ? 0.543 -13.223 6.665 1.00 94.31 83 PRO A N 1
ATOM 657 C CA . PRO A 1 83 ? -0.777 -13.850 6.651 1.00 94.31 83 PRO A CA 1
ATOM 658 C C . PRO A 1 83 ? -1.928 -12.836 6.750 1.00 94.31 83 PRO A C 1
ATOM 660 O O . PRO A 1 83 ? -1.865 -11.870 7.515 1.00 94.31 83 PRO A O 1
ATOM 663 N N . GLY A 1 84 ? -2.984 -13.048 5.959 1.00 94.44 84 GLY A N 1
ATOM 664 C CA . GLY A 1 84 ? -4.101 -12.104 5.844 1.00 94.44 84 GLY A CA 1
ATOM 665 C C . GLY A 1 84 ? -4.886 -11.915 7.145 1.00 94.44 84 GLY A C 1
ATOM 666 O O . GLY A 1 84 ? -5.255 -10.795 7.476 1.00 94.44 84 GLY A O 1
ATOM 667 N N . ASP A 1 85 ? -5.042 -12.975 7.934 1.00 95.50 85 ASP A N 1
ATOM 668 C CA . ASP A 1 85 ? -5.683 -12.947 9.251 1.00 95.50 85 ASP A CA 1
ATOM 669 C C . ASP A 1 85 ? -4.961 -12.017 10.240 1.00 95.50 85 ASP A C 1
ATOM 671 O O . ASP A 1 85 ? -5.608 -11.303 11.007 1.00 95.50 85 ASP A O 1
ATOM 675 N N . ILE A 1 86 ? -3.628 -11.944 10.181 1.00 94.25 86 ILE A N 1
ATOM 676 C CA . ILE A 1 86 ? -2.838 -10.996 10.982 1.00 94.25 86 ILE A CA 1
ATOM 677 C C . ILE A 1 86 ? -3.055 -9.555 10.511 1.00 94.25 86 ILE A C 1
ATOM 679 O O . ILE A 1 86 ? -3.144 -8.638 11.333 1.00 94.25 86 ILE A O 1
ATOM 683 N N . VAL A 1 87 ? -3.133 -9.333 9.195 1.00 94.62 87 VAL A N 1
ATOM 684 C CA . VAL A 1 87 ? -3.420 -8.007 8.626 1.00 94.62 87 VAL A CA 1
ATOM 685 C C . VAL A 1 87 ? -4.794 -7.527 9.091 1.00 94.62 87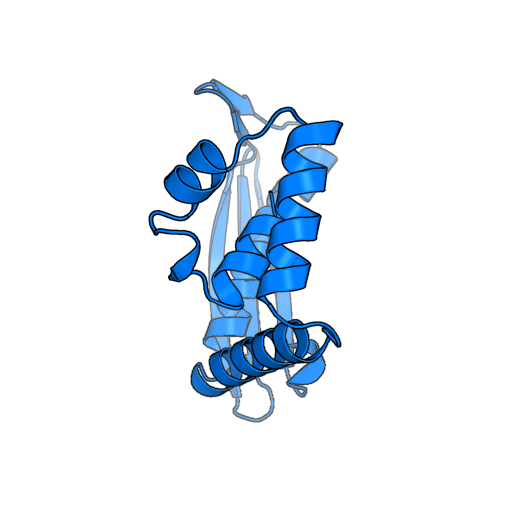 VAL A C 1
ATOM 687 O O . VAL A 1 87 ? -4.909 -6.400 9.577 1.00 94.62 87 VAL A O 1
ATOM 690 N N . ASP A 1 88 ? -5.803 -8.387 8.986 1.00 94.94 88 ASP A N 1
ATOM 691 C CA . ASP A 1 88 ? -7.179 -8.084 9.369 1.00 94.94 88 ASP A CA 1
ATOM 692 C C . ASP A 1 88 ? -7.282 -7.826 10.875 1.00 94.94 88 ASP A C 1
ATOM 694 O O . ASP A 1 88 ? -7.799 -6.787 11.288 1.00 94.94 88 ASP A O 1
ATOM 698 N N . ALA A 1 89 ? -6.668 -8.677 11.703 1.00 95.56 89 ALA A N 1
ATOM 699 C CA . ALA A 1 89 ? -6.609 -8.470 13.148 1.00 95.56 89 ALA A CA 1
ATOM 700 C C . ALA A 1 89 ? -5.943 -7.133 13.521 1.00 95.56 89 ALA A C 1
ATOM 702 O O . ALA A 1 89 ? -6.409 -6.433 14.424 1.00 95.56 89 ALA A O 1
ATOM 703 N N . ALA A 1 90 ? -4.874 -6.739 12.819 1.00 94.06 90 ALA A N 1
ATOM 704 C CA . ALA A 1 90 ? -4.221 -5.452 13.041 1.00 94.06 90 ALA A CA 1
ATOM 705 C C . ALA A 1 90 ? -5.137 -4.270 12.672 1.00 94.06 90 ALA A C 1
ATOM 707 O O . ALA A 1 90 ? -5.206 -3.291 13.420 1.00 94.06 90 ALA A O 1
ATOM 708 N N . VAL A 1 91 ? -5.858 -4.359 11.549 1.00 92.44 91 VAL A N 1
ATOM 709 C CA . VAL A 1 91 ? -6.833 -3.338 11.130 1.00 92.44 91 VAL A CA 1
ATOM 710 C C . VAL A 1 91 ? -7.971 -3.227 12.144 1.00 92.44 91 VAL A C 1
ATOM 712 O O . VAL A 1 91 ? -8.294 -2.114 12.568 1.00 92.44 91 VAL A O 1
ATOM 715 N N . ASP A 1 92 ? -8.522 -4.353 12.588 1.00 92.50 92 ASP A N 1
ATOM 716 C CA . ASP A 1 92 ? -9.594 -4.407 13.582 1.00 92.50 92 ASP A CA 1
ATOM 717 C C . ASP A 1 92 ? -9.169 -3.794 14.913 1.00 92.50 92 ASP A C 1
ATOM 719 O O . ASP A 1 92 ? -9.929 -3.045 15.530 1.00 92.50 92 ASP A O 1
ATOM 723 N N . MET A 1 93 ? -7.939 -4.059 15.358 1.00 92.50 93 MET A N 1
ATOM 724 C CA . MET A 1 93 ? -7.406 -3.442 16.570 1.00 92.50 93 MET A CA 1
ATOM 725 C C . MET A 1 93 ? -7.290 -1.923 16.430 1.00 92.50 93 MET A C 1
ATOM 727 O O . MET A 1 93 ? -7.729 -1.205 17.328 1.00 92.50 93 MET A O 1
ATOM 731 N N . CYS A 1 94 ? -6.795 -1.412 15.297 1.00 91.19 94 CYS A N 1
ATOM 732 C CA . CYS A 1 94 ? -6.777 0.031 15.043 1.00 91.19 94 CYS A CA 1
ATOM 733 C C . CYS A 1 94 ? -8.189 0.639 15.052 1.00 91.19 94 CYS A C 1
ATOM 735 O O . CYS A 1 94 ? -8.387 1.717 15.615 1.00 91.19 94 CYS A O 1
ATOM 737 N N . GLN A 1 95 ? -9.179 -0.044 14.468 1.00 87.69 95 GLN A N 1
ATOM 738 C CA . GLN A 1 95 ? -10.572 0.412 14.488 1.00 87.69 95 GLN A CA 1
ATOM 739 C C . GLN A 1 95 ? -11.144 0.432 15.909 1.00 87.69 95 GLN A C 1
ATOM 741 O O . GLN A 1 95 ? -11.732 1.432 16.316 1.00 87.69 95 GLN A O 1
ATOM 746 N N . LYS A 1 96 ? -10.917 -0.623 16.699 1.00 89.81 96 LYS A N 1
ATOM 747 C CA . LYS A 1 96 ? -11.329 -0.678 18.109 1.00 89.81 96 LYS A CA 1
ATOM 748 C C . LYS A 1 96 ? -10.719 0.460 18.920 1.00 89.81 96 LYS A C 1
ATOM 750 O O . LYS A 1 96 ? -11.424 1.069 19.719 1.00 89.81 96 LYS A O 1
ATOM 755 N N . THR A 1 97 ? -9.444 0.786 18.70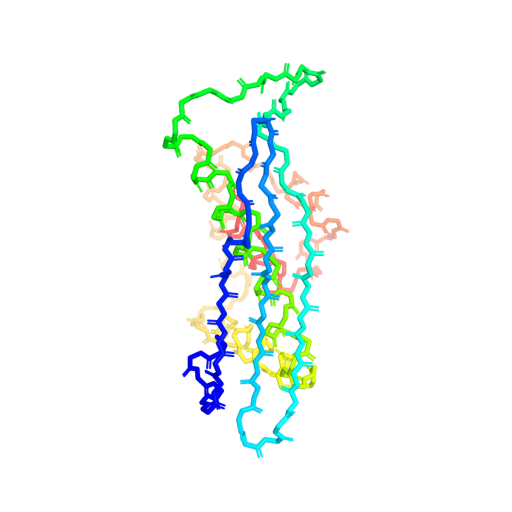7 1.00 90.31 97 THR A N 1
ATOM 756 C CA . THR A 1 97 ? -8.793 1.928 19.371 1.00 90.31 97 THR A CA 1
ATOM 757 C C . THR A 1 97 ? -9.436 3.258 18.987 1.00 90.31 97 THR A C 1
ATOM 759 O O . THR A 1 97 ? -9.670 4.087 19.861 1.00 90.31 97 THR A O 1
ATOM 762 N N . LEU A 1 98 ? -9.770 3.462 17.709 1.00 85.56 98 LEU A N 1
ATOM 763 C CA . LEU A 1 98 ? -10.451 4.683 17.267 1.00 85.56 98 LEU A CA 1
ATOM 764 C C . LEU A 1 98 ? -11.826 4.843 17.924 1.00 85.56 98 LEU A C 1
ATOM 766 O O . LEU A 1 98 ? -12.172 5.942 18.340 1.00 85.56 98 LEU A O 1
ATOM 770 N N . ILE A 1 99 ? -12.587 3.755 18.048 1.00 83.12 99 ILE A N 1
ATOM 771 C CA . ILE A 1 99 ? -13.924 3.773 18.656 1.00 83.12 99 ILE A CA 1
ATOM 772 C C . ILE A 1 99 ? -13.836 3.971 20.178 1.00 83.12 99 ILE A C 1
ATOM 774 O O . ILE A 1 99 ? -14.552 4.790 20.745 1.00 83.12 99 ILE A O 1
ATOM 778 N N . SER A 1 100 ? -12.932 3.251 20.846 1.00 84.88 100 SER A N 1
ATOM 779 C CA . SER A 1 100 ? -12.763 3.304 22.310 1.00 84.88 100 SER A CA 1
ATOM 780 C C . SER A 1 100 ? -12.088 4.580 22.824 1.00 84.88 100 SER A C 1
ATOM 782 O O . SER A 1 100 ? -12.093 4.828 24.028 1.00 84.88 100 SER A O 1
ATOM 784 N N . GLY A 1 101 ? -11.520 5.404 21.938 1.00 82.31 101 GLY A N 1
ATOM 785 C CA . GLY A 1 101 ? -10.876 6.669 22.298 1.00 82.31 101 GLY A CA 1
ATOM 786 C C . GLY A 1 101 ? -11.843 7.778 22.730 1.00 82.31 101 GLY A C 1
ATOM 787 O O . GLY A 1 101 ? -11.404 8.780 23.299 1.00 82.31 101 GLY A O 1
ATOM 788 N N . TYR A 1 102 ? -13.145 7.620 22.486 1.00 83.81 102 TYR A N 1
ATOM 789 C CA . TYR A 1 102 ? -14.152 8.615 22.840 1.00 83.81 102 TYR A CA 1
ATOM 790 C C . TYR A 1 102 ? -14.743 8.353 24.228 1.00 83.81 102 TYR A C 1
ATOM 792 O O . TYR A 1 102 ? -15.153 7.242 24.550 1.00 83.81 102 TYR A O 1
ATOM 800 N N . LYS A 1 103 ? -14.816 9.406 25.049 1.00 84.50 103 LYS A N 1
ATOM 801 C CA . LYS A 1 103 ? -15.452 9.358 26.379 1.00 84.50 103 LYS A CA 1
ATOM 802 C C . LYS A 1 103 ? -16.948 9.669 26.336 1.00 84.50 103 LYS A C 1
ATOM 804 O O . LYS A 1 103 ? -17.677 9.302 27.249 1.00 84.50 103 LYS A O 1
ATOM 809 N N . GLU A 1 104 ? -17.376 10.380 25.300 1.00 88.88 104 GLU A N 1
ATOM 810 C CA . GLU A 1 104 ? -18.736 10.890 25.142 1.00 88.88 104 GLU A CA 1
ATOM 811 C C . GLU A 1 104 ? -19.588 9.930 24.293 1.00 88.88 104 GLU A C 1
ATOM 813 O O . GLU A 1 104 ? -19.065 9.312 23.351 1.00 88.88 104 GLU A O 1
ATOM 818 N N . PRO A 1 105 ? -20.901 9.822 24.568 1.00 90.69 105 PRO A N 1
ATOM 819 C CA . PRO A 1 105 ? -21.823 9.048 23.745 1.00 90.69 105 PRO A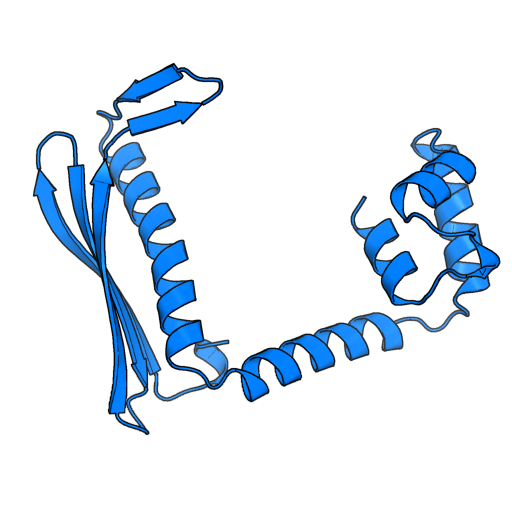 CA 1
ATOM 820 C C . PRO A 1 105 ? -21.790 9.463 22.268 1.00 90.69 105 PRO A C 1
ATOM 822 O O . PRO A 1 105 ? -21.541 10.621 21.929 1.00 90.69 105 PRO A O 1
ATOM 825 N N . LEU A 1 106 ? -22.075 8.511 21.376 1.00 89.38 106 LEU A N 1
ATOM 826 C CA . LEU A 1 106 ? -22.110 8.743 19.928 1.00 89.38 106 LEU A CA 1
ATOM 827 C C . LEU A 1 106 ? -23.048 9.896 19.538 1.00 89.38 106 LEU A C 1
ATOM 829 O O . LEU A 1 106 ? -22.713 10.701 18.673 1.00 89.38 106 LEU A O 1
ATOM 833 N N . GLU A 1 107 ? -24.203 10.003 20.195 1.00 90.19 107 GLU A N 1
ATOM 834 C CA . GLU A 1 107 ? -25.207 11.025 19.888 1.00 90.19 107 GLU A CA 1
ATOM 835 C C . GLU A 1 107 ? -24.696 12.454 20.143 1.00 90.19 107 GLU A C 1
ATOM 837 O O . GLU A 1 107 ? -24.874 13.342 19.303 1.00 90.19 107 GLU A O 1
ATOM 842 N N . ASP A 1 108 ? -24.000 12.670 21.262 1.00 91.38 108 ASP A N 1
ATOM 843 C CA . ASP A 1 108 ? -23.434 13.975 21.622 1.00 91.38 108 ASP A CA 1
ATOM 844 C C . ASP A 1 108 ? -22.317 14.379 20.656 1.00 91.38 108 ASP A C 1
ATOM 846 O O . ASP A 1 108 ? -22.240 15.528 20.198 1.00 91.38 108 ASP A O 1
ATOM 850 N N . ARG A 1 109 ? -21.492 13.401 20.270 1.00 91.44 109 ARG A N 1
ATOM 851 C CA . ARG A 1 109 ? -20.451 13.576 19.257 1.00 91.44 109 ARG A CA 1
ATOM 852 C C . ARG A 1 109 ? -21.040 13.927 17.894 1.00 91.44 109 ARG A C 1
ATOM 854 O O . ARG A 1 109 ? -20.555 14.854 17.245 1.00 91.44 109 ARG A O 1
ATOM 861 N N . LEU A 1 110 ? -22.112 13.252 17.477 1.00 92.06 110 LEU A N 1
ATOM 862 C CA . LEU A 1 110 ? -22.809 13.546 16.225 1.00 92.06 110 LEU A CA 1
ATOM 863 C C . LEU A 1 110 ? -23.413 14.950 16.225 1.00 92.06 110 LEU A C 1
ATOM 865 O O . LEU A 1 110 ? -23.208 15.688 15.264 1.00 92.06 110 LEU A O 1
ATOM 869 N N . ARG A 1 111 ? -24.094 15.371 17.298 1.00 91.88 111 ARG A N 1
ATOM 870 C CA . ARG A 1 111 ? -24.615 16.748 17.394 1.00 91.88 111 ARG A CA 1
ATOM 871 C C . ARG A 1 111 ? -23.509 17.785 17.283 1.00 91.88 111 ARG A C 1
ATOM 873 O O . ARG A 1 111 ? -23.664 18.764 16.552 1.00 91.88 111 ARG A O 1
ATOM 880 N N . SER A 1 112 ? -22.404 17.564 17.990 1.00 91.94 112 SER A N 1
ATOM 881 C CA . SER A 1 112 ? -21.258 18.473 17.983 1.00 91.94 112 SER A CA 1
ATOM 882 C C . SER A 1 112 ? -20.645 18.575 16.587 1.00 91.94 112 SER A C 1
ATOM 884 O O . SER A 1 112 ? -20.436 19.682 16.089 1.00 91.94 112 SER A O 1
ATOM 886 N N . ALA A 1 113 ? -20.452 17.436 15.915 1.00 90.81 113 ALA A N 1
ATOM 887 C CA . ALA A 1 113 ? -19.958 17.390 14.544 1.00 90.81 113 ALA A CA 1
ATOM 888 C C . ALA A 1 113 ? -20.910 18.102 13.570 1.00 90.81 113 ALA A C 1
ATOM 890 O O . ALA A 1 113 ? -20.475 18.987 12.842 1.00 90.81 113 ALA A O 1
ATOM 891 N N . LEU A 1 114 ? -22.211 17.791 13.587 1.00 91.75 114 LEU A N 1
ATOM 892 C CA . LEU A 1 114 ? -23.201 18.428 12.707 1.00 91.75 114 LEU A CA 1
ATOM 893 C C . LEU A 1 114 ? -23.269 19.947 12.904 1.00 91.75 114 LEU A C 1
ATOM 895 O O . LEU A 1 114 ? -23.374 20.696 11.933 1.00 91.75 114 LEU A O 1
ATOM 899 N N . SER A 1 115 ? -23.211 20.404 14.156 1.00 93.69 115 SER A N 1
ATOM 900 C CA . SER A 1 115 ? -23.190 21.831 14.485 1.00 93.69 115 SER A CA 1
ATOM 901 C C . SER A 1 115 ? -21.955 22.514 13.89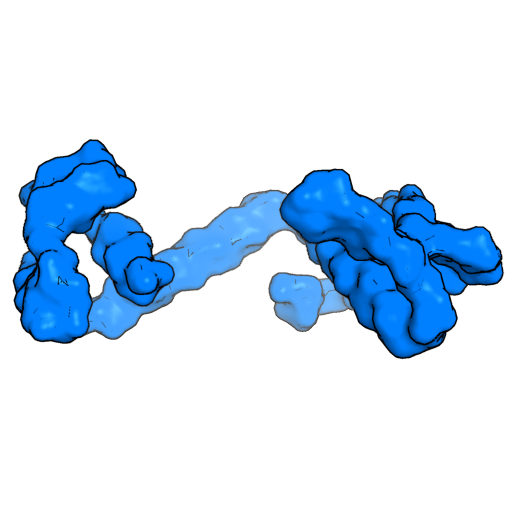4 1.00 93.69 115 SER A C 1
ATOM 903 O O . SER A 1 115 ? -22.075 23.562 13.256 1.00 93.69 115 SER A O 1
ATOM 905 N N . LEU A 1 116 ? -20.782 21.886 14.035 1.00 92.94 116 LEU A N 1
ATOM 906 C CA . LEU A 1 116 ? -19.528 22.378 13.472 1.00 92.94 116 LEU A CA 1
ATOM 907 C C . LEU A 1 116 ? -19.572 22.418 11.938 1.00 92.94 116 LEU A C 1
ATOM 909 O O . LEU A 1 116 ? -19.274 23.455 11.352 1.00 92.94 116 LEU A O 1
ATOM 913 N N . PHE A 1 117 ? -20.008 21.332 11.292 1.00 92.19 117 PHE A N 1
ATOM 914 C CA . PHE A 1 117 ? -20.143 21.247 9.834 1.00 92.19 117 PHE A CA 1
ATOM 915 C C . PHE A 1 117 ? -21.068 22.323 9.270 1.00 92.19 117 PHE A C 1
ATOM 917 O O . PHE A 1 117 ? -20.733 22.985 8.285 1.00 92.19 117 PHE A O 1
ATOM 924 N N . LYS A 1 118 ? -22.199 22.558 9.936 1.00 93.12 118 LYS A N 1
ATOM 925 C CA . LYS A 1 118 ? -23.139 23.608 9.546 1.00 93.12 118 LYS A CA 1
ATOM 926 C C . LYS A 1 118 ? -22.548 25.002 9.728 1.00 93.12 118 LYS A C 1
ATOM 928 O O . LYS A 1 118 ? -22.739 25.854 8.866 1.00 93.12 118 LYS A O 1
ATOM 933 N N . LYS A 1 119 ? -21.860 25.246 10.846 1.00 94.25 119 LYS A N 1
ATOM 934 C CA . LYS A 1 119 ? -21.329 26.568 11.204 1.00 94.25 119 LYS A CA 1
ATOM 935 C C . LYS A 1 119 ? -20.118 26.973 10.364 1.00 94.25 119 LYS A C 1
ATOM 937 O O . LYS A 1 119 ? -20.070 28.111 9.913 1.00 94.25 119 LYS A O 1
ATOM 942 N N . GLU A 1 120 ? -19.163 26.071 10.173 1.00 93.31 120 GLU A N 1
ATOM 943 C CA . GLU A 1 120 ? -17.883 26.386 9.523 1.00 93.31 120 GLU A CA 1
ATOM 944 C C . GLU A 1 120 ? -17.916 26.140 8.009 1.00 93.31 120 GLU A C 1
ATOM 946 O O . GLU A 1 120 ? -17.267 26.860 7.254 1.00 93.31 120 GLU A O 1
ATOM 951 N N . PHE A 1 121 ? -18.696 25.155 7.547 1.00 91.31 121 PHE A N 1
ATOM 952 C CA . PHE A 1 121 ? -18.689 24.723 6.144 1.00 91.31 121 PHE A CA 1
ATOM 953 C C . PHE A 1 121 ? -20.051 24.841 5.451 1.00 91.31 121 PHE A C 1
ATOM 955 O O . PHE A 1 121 ? -20.155 24.555 4.260 1.00 91.31 121 PHE A O 1
ATOM 962 N N . GLY A 1 122 ? -21.108 25.238 6.170 1.00 91.94 122 GLY A N 1
ATOM 963 C CA . GLY A 1 122 ? -22.465 25.301 5.620 1.00 91.94 122 GLY A CA 1
ATOM 964 C C . GLY A 1 122 ? -23.048 23.933 5.245 1.00 91.94 122 GLY A C 1
ATOM 965 O O . GLY A 1 122 ? -24.072 23.878 4.568 1.00 91.94 122 GLY A O 1
ATOM 966 N N . VAL A 1 123 ? -22.418 22.834 5.671 1.00 93.06 123 VAL A N 1
ATOM 967 C CA . VAL A 1 123 ? -22.855 21.468 5.361 1.00 93.06 123 VAL A CA 1
ATOM 968 C C . VAL A 1 123 ? -24.031 21.105 6.266 1.00 93.06 123 VAL A C 1
ATOM 970 O O . VAL A 1 123 ? -23.929 21.170 7.493 1.00 93.06 123 VAL A O 1
ATOM 973 N N . THR A 1 124 ? -25.169 20.745 5.670 1.00 92.94 124 THR A N 1
ATOM 974 C CA . THR A 1 124 ? -26.387 20.423 6.425 1.00 92.94 124 THR A CA 1
ATOM 975 C C . THR A 1 124 ? -26.439 18.953 6.841 1.00 92.94 124 THR A C 1
ATOM 977 O O . THR A 1 124 ? -25.689 18.108 6.348 1.00 92.94 124 THR A O 1
ATOM 980 N N . LYS A 1 125 ? -27.361 18.635 7.758 1.00 90.81 125 LYS A N 1
ATOM 981 C CA . LYS A 1 125 ? -27.604 17.261 8.216 1.00 90.81 125 LYS A CA 1
ATOM 982 C C . LYS A 1 125 ? -27.965 16.346 7.042 1.00 90.81 125 LYS A C 1
ATOM 984 O O . LYS A 1 125 ? -27.460 15.232 6.955 1.00 90.81 125 LYS A O 1
ATOM 989 N N . GLU A 1 126 ? -28.803 16.836 6.136 1.00 93.31 126 GLU A N 1
ATOM 990 C CA . GLU A 1 126 ? -29.311 16.095 4.982 1.00 93.31 126 GLU A CA 1
ATOM 991 C C . GLU A 1 126 ? -28.171 15.705 4.035 1.00 93.31 126 GLU A C 1
ATOM 993 O O . GLU A 1 126 ? -28.111 14.558 3.605 1.00 93.31 126 GLU A O 1
ATOM 998 N N . MET A 1 127 ? -27.211 16.609 3.802 1.00 91.62 127 MET A N 1
ATOM 999 C CA . MET A 1 127 ? -26.026 16.335 2.976 1.00 91.62 127 MET A CA 1
ATOM 1000 C C . MET A 1 127 ? -25.148 15.230 3.576 1.00 91.62 127 MET A C 1
ATOM 1002 O O . MET A 1 127 ? -24.611 14.391 2.856 1.00 91.62 127 MET A O 1
ATOM 1006 N N . ILE A 1 128 ? -25.009 15.209 4.906 1.00 91.06 128 ILE A N 1
ATOM 1007 C CA . ILE A 1 128 ? -24.226 14.183 5.607 1.00 91.06 128 ILE A CA 1
ATOM 1008 C C . ILE A 1 128 ? -24.948 12.832 5.565 1.00 91.06 128 ILE A C 1
ATOM 1010 O O . ILE A 1 128 ? -24.313 11.807 5.330 1.00 91.06 128 ILE A O 1
ATOM 1014 N N . GLN A 1 129 ? -26.269 12.818 5.749 1.00 92.25 129 GLN A N 1
ATOM 1015 C CA . GLN A 1 129 ? -27.073 11.601 5.612 1.00 92.25 129 GLN A CA 1
ATOM 1016 C C . GLN A 1 129 ? -27.022 11.039 4.186 1.00 92.25 129 GLN A C 1
ATOM 1018 O O . GLN A 1 129 ? -26.887 9.830 4.020 1.00 92.25 129 GLN A O 1
ATOM 1023 N N . GLU A 1 130 ? -27.067 11.898 3.166 1.00 93.00 130 GLU A N 1
ATOM 1024 C CA . GLU A 1 130 ? -26.920 11.498 1.763 1.00 93.00 130 GLU A CA 1
ATOM 1025 C C . GLU A 1 130 ? -25.529 10.914 1.480 1.00 93.00 130 GLU A C 1
ATOM 1027 O O . GLU A 1 130 ? -25.422 9.864 0.849 1.00 93.00 130 GLU A O 1
ATOM 1032 N N . TYR A 1 131 ? -24.467 11.533 2.007 1.00 90.56 131 TYR A N 1
ATOM 1033 C CA . TYR A 1 131 ? -23.096 11.036 1.857 1.00 90.56 131 TYR A CA 1
ATOM 1034 C C . TYR A 1 131 ? -22.879 9.668 2.520 1.00 90.56 131 TYR A C 1
ATOM 1036 O O . TYR A 1 131 ? -22.221 8.796 1.951 1.00 90.56 131 TYR A O 1
ATOM 1044 N N . ILE A 1 132 ? -23.418 9.474 3.727 1.00 90.50 132 ILE A N 1
ATOM 1045 C CA . ILE A 1 132 ? -23.302 8.208 4.463 1.00 90.50 132 ILE A CA 1
ATOM 1046 C C . ILE A 1 132 ? -24.252 7.139 3.897 1.00 90.50 132 ILE A C 1
ATOM 1048 O O . ILE A 1 132 ? -23.933 5.951 3.947 1.00 90.50 132 ILE A O 1
ATOM 1052 N N . GLY A 1 133 ? -25.389 7.546 3.326 1.00 90.62 133 GLY A N 1
ATOM 1053 C CA . GLY A 1 133 ? -26.396 6.654 2.748 1.00 90.62 133 GLY A CA 1
ATOM 1054 C C . GLY A 1 133 ? -27.355 6.038 3.772 1.00 90.62 133 GLY A C 1
ATOM 1055 O O . GLY A 1 133 ? -27.992 5.026 3.483 1.00 90.62 133 GLY A O 1
ATOM 1056 N N . SER A 1 134 ? -27.461 6.610 4.974 1.00 91.50 134 SER A N 1
ATOM 1057 C CA . SER A 1 134 ? -28.365 6.140 6.029 1.00 91.50 134 SER A CA 1
ATOM 1058 C C . SER A 1 134 ? -28.958 7.299 6.834 1.00 91.50 134 SER A C 1
ATOM 1060 O O . SER A 1 134 ? -28.534 8.454 6.731 1.00 91.50 134 SER A O 1
ATOM 1062 N N . ASN A 1 135 ? -29.991 7.007 7.628 1.00 90.81 135 ASN A N 1
ATOM 1063 C CA . ASN A 1 135 ? -30.559 8.001 8.531 1.00 90.81 135 ASN A CA 1
ATOM 1064 C C . ASN A 1 135 ? -29.672 8.211 9.756 1.00 90.81 135 ASN A C 1
ATOM 1066 O O . ASN A 1 135 ? -29.053 7.260 10.218 1.00 90.81 135 ASN A O 1
ATOM 1070 N N . LEU A 1 136 ? -29.665 9.429 10.312 1.00 87.88 136 LEU A N 1
ATOM 1071 C CA . LEU A 1 136 ? -28.829 9.761 11.475 1.00 87.88 136 LEU A CA 1
ATOM 1072 C C . LEU A 1 136 ? -29.046 8.797 12.654 1.00 87.88 136 LEU A C 1
ATOM 1074 O O . LEU A 1 136 ? -28.098 8.426 13.333 1.00 87.88 136 LEU A O 1
ATOM 1078 N N . ASP A 1 137 ? -30.285 8.353 12.853 1.00 88.44 137 ASP A N 1
ATOM 1079 C CA . ASP A 1 137 ? -30.659 7.432 13.934 1.00 88.44 137 ASP A CA 1
ATOM 1080 C C . ASP A 1 137 ? -30.069 6.021 13.744 1.00 88.44 137 ASP A C 1
ATOM 1082 O O . ASP A 1 137 ? -30.002 5.236 14.684 1.00 88.44 137 ASP A O 1
ATOM 1086 N N . ALA A 1 138 ? -29.636 5.696 12.522 1.00 91.50 138 ALA A N 1
ATOM 1087 C CA . ALA A 1 138 ? -28.968 4.450 12.163 1.00 91.50 138 ALA A CA 1
ATOM 1088 C C . ALA A 1 138 ? -27.438 4.600 12.079 1.00 91.50 138 ALA A C 1
ATOM 1090 O O . ALA A 1 138 ? -26.762 3.658 11.663 1.00 91.50 138 ALA A O 1
ATOM 1091 N N . PHE A 1 139 ? -26.881 5.766 12.427 1.00 92.50 139 PHE A N 1
ATOM 1092 C CA . PHE A 1 139 ? -25.438 5.972 12.370 1.00 92.50 139 PHE A CA 1
ATOM 1093 C C . PHE A 1 139 ? -24.731 5.133 13.425 1.00 92.50 139 PHE A C 1
ATOM 1095 O O . PHE A 1 139 ? -25.135 5.051 14.584 1.00 92.50 139 PHE A O 1
ATOM 1102 N N . THR A 1 140 ? -23.621 4.547 13.005 1.00 90.75 140 THR A N 1
ATOM 1103 C CA . THR A 1 140 ? -22.737 3.773 13.868 1.00 90.75 140 THR A CA 1
ATOM 1104 C C . THR A 1 140 ? -21.481 4.569 14.220 1.00 90.75 140 THR A C 1
ATOM 1106 O O . THR A 1 140 ? -21.175 5.604 13.624 1.00 90.75 140 THR A O 1
ATOM 1109 N N . GLU A 1 141 ? -20.685 4.043 15.151 1.00 89.44 141 GLU A N 1
ATOM 1110 C CA . GLU A 1 141 ? -19.339 4.557 15.435 1.00 89.44 141 GLU A CA 1
ATOM 1111 C C . GLU A 1 141 ? -18.463 4.625 14.173 1.00 89.44 141 GLU A C 1
ATOM 1113 O O . GLU A 1 141 ? -17.675 5.554 13.997 1.00 89.44 141 GLU A O 1
ATOM 1118 N N . GLN A 1 142 ? -18.627 3.670 13.251 1.00 86.50 142 GLN A N 1
ATOM 1119 C CA . GLN A 1 142 ? -17.898 3.674 11.985 1.00 86.50 142 GLN A CA 1
ATOM 1120 C C . GLN A 1 142 ? -18.337 4.820 11.072 1.00 86.50 142 GLN A C 1
ATOM 1122 O O . GLN A 1 142 ? -17.496 5.409 10.393 1.00 86.50 142 GLN A O 1
ATOM 1127 N N . ASP A 1 143 ? -19.624 5.165 11.062 1.00 89.75 143 ASP A N 1
ATOM 1128 C CA . ASP A 1 143 ? -20.126 6.284 10.262 1.00 89.75 143 ASP A CA 1
ATOM 1129 C C . ASP A 1 143 ? -19.647 7.619 10.826 1.00 89.75 143 ASP A C 1
ATOM 1131 O O . ASP A 1 143 ? -19.204 8.480 10.067 1.00 89.75 143 ASP A O 1
ATOM 1135 N N . PHE A 1 144 ? -19.590 7.754 12.152 1.00 89.62 144 PHE A N 1
ATOM 1136 C CA . PHE A 1 144 ? -18.967 8.913 12.790 1.00 89.62 144 PHE A CA 1
ATOM 1137 C C . PHE A 1 144 ? -17.487 9.072 12.407 1.00 89.62 144 PHE A C 1
ATOM 1139 O O . PHE A 1 144 ? -17.042 10.171 12.069 1.00 89.62 144 PHE A O 1
ATOM 1146 N N . LEU A 1 145 ? -16.723 7.976 12.369 1.00 86.75 145 LEU A N 1
ATOM 1147 C CA . LEU A 1 145 ? -15.331 8.007 11.910 1.00 86.75 145 LEU A CA 1
ATOM 1148 C C . LEU A 1 145 ? -15.193 8.381 10.426 1.00 86.75 145 LEU A C 1
ATOM 1150 O O . LEU A 1 145 ? -14.190 8.993 10.054 1.00 86.75 145 LEU A O 1
ATOM 1154 N N . LYS A 1 146 ? -16.163 8.031 9.569 1.00 85.75 146 LYS A N 1
ATOM 1155 C CA . LYS A 1 146 ? -16.182 8.483 8.165 1.00 85.75 146 LYS A CA 1
ATOM 1156 C C . LYS A 1 146 ? -16.403 9.989 8.079 1.00 85.75 146 LYS A C 1
ATOM 1158 O O . LYS A 1 146 ? -15.707 10.641 7.310 1.00 85.75 146 LYS A O 1
ATOM 1163 N N . ILE A 1 147 ? -17.311 10.532 8.892 1.00 85.94 147 ILE A N 1
ATOM 1164 C CA . ILE A 1 147 ? -17.600 11.971 8.949 1.00 85.94 147 ILE A CA 1
ATOM 1165 C C . ILE A 1 147 ? -16.349 12.768 9.336 1.00 85.94 147 ILE A C 1
ATOM 1167 O O . ILE A 1 147 ? -16.054 13.777 8.711 1.00 85.94 147 ILE A O 1
ATOM 1171 N N . GLY A 1 148 ? -15.563 12.292 10.305 1.00 78.75 148 GLY A N 1
ATOM 1172 C CA . GLY A 1 148 ? -14.314 12.953 10.708 1.00 78.75 148 GLY A CA 1
ATOM 1173 C C . GLY A 1 148 ? -13.192 12.951 9.655 1.00 78.75 148 GLY A C 1
ATOM 1174 O O . GLY A 1 148 ? -12.148 13.552 9.894 1.00 78.75 148 GLY A O 1
ATOM 1175 N N . ARG A 1 149 ? -13.363 12.255 8.522 1.00 75.25 149 ARG A N 1
ATOM 1176 C CA . ARG A 1 149 ? -12.415 12.246 7.391 1.00 75.25 149 ARG A CA 1
ATOM 1177 C C . ARG A 1 149 ? -12.835 13.166 6.239 1.00 75.25 149 ARG A C 1
ATOM 1179 O O . ARG A 1 149 ? -12.092 13.233 5.259 1.00 75.25 149 ARG A O 1
ATOM 1186 N N . ILE A 1 150 ? -14.016 13.781 6.333 1.00 68.38 150 ILE A N 1
ATOM 1187 C CA . ILE A 1 150 ? -14.534 14.784 5.389 1.00 68.38 150 ILE A CA 1
ATOM 1188 C C . ILE A 1 150 ? -13.834 16.113 5.667 1.00 68.38 150 ILE A C 1
ATOM 1190 O O . ILE A 1 150 ? -13.378 16.733 4.681 1.00 68.38 150 ILE A O 1
#

Organism: Bacillus amyloliquefaciens (NCBI:txid1390)

Secondary structure (DSSP, 8-state):
-HHHH-SEEEEEEEEEEETTEEEEEEEEEETTT--EEEEEEEEESEEEETTEEEE--SHHHHHHHHHHHHHHHHHHHHHHHS-HHHHHHHHHHHHHHHHHT--S-HHHHHHHHHHHHHHHH---HHHHHHHHTS-GGG--HHHHHHHTT-

Foldseek 3Di:
DDVVVPQKDWDKDFPDDDVFKTWIKTKMARRVVRDIDIDIDMFGQWDDDPNDIDGHDDPVSSVVSRRVVRVVVRVVNVCVRDDPVVVVVVVVVVLVCLLVVDPDDPVVLVVVLQVCCCVPPVQHPVNLCVVLVHHPVPDDSVSSVVSVVD

pLDDT: mean 93.1, std 4.55, range [68.38, 98.56]

Radius of gyration: 22.21 Å; chains: 1; bounding box: 49×46×48 Å